Protein AF-A0AAW2KFX9-F1 (afdb_monomer_lite)

Secondary structure (DSSP, 8-state):
-------EEEEEEEEEETTEEEEEEEEEETTEEEEEEEEEETTT--EEEEEPPTT----TTTEEEEEETTEEEEEEEETTEEEEEEEEETTTTEE-SS-EEEEPP-----SS-HHHHHHHHHHHHHH---

Organism: Sesamum radiatum (NCBI:txid300843)

pLDDT: mean 77.18, std 18.03, range [34.03, 97.25]

Structure (mmCIF, N/CA/C/O backbone):
data_AF-A0AAW2KFX9-F1
#
_entry.id   AF-A0AAW2KFX9-F1
#
loop_
_atom_site.group_PDB
_atom_site.id
_atom_site.type_symbol
_atom_site.label_atom_id
_atom_site.label_alt_id
_atom_site.label_comp_id
_atom_site.label_asym_id
_atom_site.label_entity_id
_atom_site.label_seq_id
_atom_site.pdbx_PDB_ins_code
_atom_site.Cartn_x
_atom_site.Cartn_y
_atom_site.Cartn_z
_atom_site.occupancy
_atom_site.B_iso_or_equiv
_atom_site.auth_seq_id
_atom_site.auth_comp_id
_atom_site.auth_asym_id
_atom_site.auth_atom_id
_atom_site.pdbx_PDB_model_num
ATOM 1 N N . MET A 1 1 ? 23.082 34.490 -0.844 1.00 34.03 1 MET A N 1
ATOM 2 C CA . MET A 1 1 ? 22.572 33.795 0.357 1.00 34.03 1 MET A CA 1
ATOM 3 C C . MET A 1 1 ? 21.798 32.572 -0.107 1.00 34.03 1 MET A C 1
ATOM 5 O O . MET A 1 1 ? 20.696 32.714 -0.615 1.00 34.03 1 MET A O 1
ATOM 9 N N . THR A 1 2 ? 22.409 31.392 -0.060 1.00 38.91 2 THR A N 1
ATOM 10 C CA . THR A 1 2 ? 21.791 30.124 -0.469 1.00 38.91 2 THR A CA 1
ATOM 11 C C . THR A 1 2 ? 20.952 29.591 0.688 1.00 38.91 2 THR A C 1
ATOM 13 O O . THR A 1 2 ? 21.475 29.114 1.691 1.00 38.91 2 THR A O 1
ATOM 16 N N . ASN A 1 3 ? 19.634 29.740 0.575 1.00 39.66 3 ASN A N 1
ATOM 17 C CA . ASN A 1 3 ? 18.683 29.193 1.532 1.00 39.66 3 ASN A CA 1
ATOM 18 C C . ASN A 1 3 ? 18.645 27.667 1.340 1.00 39.66 3 ASN A C 1
ATOM 20 O O . ASN A 1 3 ? 17.937 27.162 0.470 1.00 39.66 3 ASN A O 1
ATOM 24 N N . ASN A 1 4 ? 19.469 26.933 2.092 1.00 44.97 4 ASN A N 1
ATOM 25 C CA . ASN A 1 4 ? 19.353 25.481 2.199 1.00 44.97 4 ASN A CA 1
ATOM 26 C C . ASN A 1 4 ? 18.052 25.181 2.950 1.00 44.97 4 ASN A C 1
ATOM 28 O O . ASN A 1 4 ? 18.045 25.050 4.172 1.00 44.97 4 ASN A O 1
ATOM 32 N N . GLY A 1 5 ? 16.942 25.118 2.211 1.00 48.94 5 GLY A N 1
ATOM 33 C CA . GLY A 1 5 ? 15.653 24.675 2.724 1.00 48.94 5 GLY A CA 1
ATOM 34 C C . GLY A 1 5 ? 15.814 23.285 3.328 1.00 48.94 5 GLY A C 1
ATOM 35 O O . GLY A 1 5 ? 15.964 22.299 2.606 1.00 48.94 5 GLY A O 1
ATOM 36 N N . TYR A 1 6 ? 15.849 23.218 4.657 1.00 50.09 6 TYR A N 1
ATOM 37 C CA . TYR A 1 6 ? 15.991 21.977 5.401 1.00 50.09 6 TYR A CA 1
ATOM 38 C C . TYR A 1 6 ? 14.851 21.025 5.011 1.00 50.09 6 TYR A C 1
ATOM 40 O O . TYR A 1 6 ? 13.695 21.234 5.373 1.00 50.09 6 TYR A O 1
ATOM 48 N N . ARG A 1 7 ? 15.169 19.974 4.246 1.00 55.50 7 ARG A N 1
ATOM 49 C CA . ARG A 1 7 ? 14.254 18.858 3.981 1.00 55.50 7 ARG A CA 1
ATOM 50 C C . ARG A 1 7 ? 14.200 17.997 5.234 1.00 55.50 7 ARG A C 1
ATOM 52 O O . ARG A 1 7 ? 15.116 17.214 5.483 1.00 55.50 7 ARG A O 1
ATOM 59 N N . PHE A 1 8 ? 13.139 18.132 6.017 1.00 61.53 8 PHE A N 1
ATOM 60 C CA . PHE A 1 8 ? 12.913 17.262 7.163 1.00 61.53 8 PHE A CA 1
ATOM 61 C C . PHE A 1 8 ? 12.136 16.020 6.705 1.00 61.53 8 PHE A C 1
ATOM 63 O O . PHE A 1 8 ? 11.011 16.121 6.209 1.00 61.53 8 PHE A O 1
ATOM 70 N N . LYS A 1 9 ? 12.746 14.835 6.833 1.00 63.25 9 LYS A N 1
ATOM 71 C CA . LYS A 1 9 ? 12.041 13.557 6.643 1.00 63.25 9 LYS A CA 1
ATOM 72 C C . LYS A 1 9 ? 11.234 13.270 7.912 1.00 63.25 9 LYS A C 1
ATOM 74 O O . LYS A 1 9 ? 11.817 12.958 8.944 1.00 63.25 9 LYS A O 1
ATOM 79 N N . ASP A 1 10 ? 9.912 13.392 7.823 1.00 72.88 10 ASP A N 1
ATOM 80 C CA . ASP A 1 10 ? 8.982 13.251 8.956 1.00 72.88 10 ASP A CA 1
ATOM 81 C C . ASP A 1 10 ? 8.731 11.767 9.293 1.00 72.88 10 ASP A C 1
ATOM 83 O O . ASP A 1 10 ? 8.692 11.350 10.457 1.00 72.88 10 ASP A O 1
ATOM 87 N N . ARG A 1 11 ? 8.630 10.932 8.252 1.00 80.00 11 ARG A N 1
ATOM 88 C CA . ARG A 1 11 ? 8.493 9.477 8.370 1.00 80.00 11 ARG A CA 1
ATOM 89 C C . ARG A 1 11 ? 9.063 8.785 7.139 1.00 80.00 11 ARG A C 1
ATOM 91 O O . ARG A 1 11 ? 8.810 9.199 6.010 1.00 80.00 11 ARG A O 1
ATOM 98 N N . VAL A 1 12 ? 9.791 7.703 7.385 1.00 85.62 12 VAL A N 1
ATOM 99 C CA . VAL A 1 12 ? 10.100 6.682 6.387 1.00 85.62 12 VAL A CA 1
ATOM 100 C C . VAL A 1 12 ? 9.745 5.342 7.013 1.00 85.62 12 VAL A C 1
ATOM 102 O O . VAL A 1 12 ? 10.187 5.059 8.127 1.00 85.62 12 VAL A O 1
ATOM 105 N N . SER A 1 13 ? 8.936 4.552 6.325 1.00 88.62 13 SER A N 1
ATOM 106 C CA . SER A 1 13 ? 8.640 3.169 6.695 1.00 88.62 13 SER A CA 1
ATOM 107 C C . SER A 1 13 ? 8.735 2.279 5.465 1.00 88.62 13 SER A C 1
ATOM 109 O O . SER A 1 13 ? 8.610 2.755 4.335 1.00 88.62 13 SER A O 1
ATOM 111 N N . VAL A 1 14 ? 9.070 1.012 5.697 1.00 92.75 14 VAL A N 1
ATOM 112 C CA . VAL A 1 14 ? 9.349 0.037 4.646 1.00 92.75 14 VAL A CA 1
ATOM 113 C C . VAL A 1 14 ? 8.515 -1.205 4.910 1.00 92.75 14 VAL A C 1
ATOM 115 O O . VAL A 1 14 ? 8.543 -1.740 6.017 1.00 92.75 14 VAL A O 1
ATOM 118 N N . VAL A 1 15 ? 7.804 -1.662 3.885 1.00 93.50 15 VAL A N 1
ATOM 119 C CA . VAL A 1 15 ? 6.964 -2.859 3.903 1.00 93.50 15 VAL A CA 1
ATOM 120 C C . VAL A 1 15 ? 7.353 -3.719 2.713 1.00 93.50 15 VAL A C 1
ATOM 122 O O . VAL A 1 15 ? 7.315 -3.256 1.578 1.00 93.50 15 VAL A O 1
ATOM 125 N N . SER A 1 16 ? 7.731 -4.968 2.962 1.00 94.81 16 SER A N 1
ATOM 126 C CA . SER A 1 16 ? 7.844 -5.970 1.896 1.00 94.81 16 SER A CA 1
ATOM 127 C C . SER A 1 16 ? 6.495 -6.667 1.779 1.00 94.81 16 SER A C 1
ATOM 129 O O . SER A 1 16 ? 6.004 -7.151 2.795 1.00 94.81 16 SER A O 1
ATOM 131 N N . ALA A 1 17 ? 5.893 -6.664 0.592 1.00 94.12 17 ALA A N 1
ATOM 132 C CA . ALA A 1 17 ? 4.591 -7.273 0.342 1.00 94.12 17 ALA A CA 1
ATOM 133 C C . ALA A 1 17 ? 4.576 -7.900 -1.056 1.00 94.12 17 ALA A C 1
ATOM 135 O O . ALA A 1 17 ? 4.863 -7.233 -2.056 1.00 94.12 17 ALA A O 1
ATOM 136 N N . GLY A 1 18 ? 4.277 -9.198 -1.119 1.00 93.50 18 GLY A N 1
ATOM 137 C CA . GLY A 1 18 ? 4.286 -9.952 -2.370 1.00 93.50 18 GLY A CA 1
ATOM 138 C C . GLY A 1 18 ? 5.633 -9.855 -3.097 1.00 93.50 18 GLY A C 1
ATOM 139 O O . GLY A 1 18 ? 6.677 -10.211 -2.553 1.00 93.50 18 GLY A O 1
ATOM 140 N N . GLU A 1 19 ? 5.604 -9.366 -4.336 1.00 95.50 19 GLU A N 1
ATOM 141 C CA . GLU A 1 19 ? 6.772 -9.259 -5.226 1.00 95.50 19 GLU A CA 1
ATOM 142 C C . GLU A 1 19 ? 7.492 -7.901 -5.138 1.00 95.50 19 GLU A C 1
ATOM 144 O O . GLU A 1 19 ? 8.387 -7.623 -5.940 1.00 95.50 19 GLU A O 1
ATOM 149 N N . ALA A 1 20 ? 7.108 -7.030 -4.199 1.00 96.94 20 ALA A N 1
ATOM 150 C CA . ALA A 1 20 ? 7.649 -5.680 -4.107 1.00 96.94 20 ALA A CA 1
ATOM 151 C C . ALA A 1 20 ? 8.063 -5.269 -2.689 1.00 96.94 20 ALA A C 1
ATOM 153 O O . ALA A 1 20 ? 7.539 -5.732 -1.673 1.00 96.94 20 ALA A O 1
ATOM 154 N N . VAL A 1 21 ? 9.009 -4.330 -2.634 1.00 96.88 21 VAL A N 1
ATOM 155 C CA . VAL A 1 21 ? 9.370 -3.597 -1.416 1.00 96.88 21 VAL A CA 1
ATOM 156 C C . VAL A 1 21 ? 8.873 -2.167 -1.546 1.00 96.88 21 VAL A C 1
ATOM 158 O O . VAL A 1 21 ? 9.260 -1.437 -2.456 1.00 96.88 21 VAL A O 1
ATOM 161 N N . HIS A 1 22 ? 8.034 -1.741 -0.614 1.00 95.62 22 HIS A N 1
ATOM 162 C CA . HIS A 1 22 ? 7.402 -0.434 -0.607 1.00 95.62 22 HIS A CA 1
ATOM 163 C C . HIS A 1 22 ? 8.003 0.449 0.478 1.00 95.62 22 HIS A C 1
ATOM 165 O O . HIS A 1 22 ? 8.106 0.054 1.634 1.00 95.62 22 HIS A O 1
ATOM 171 N N . CYS A 1 23 ? 8.361 1.672 0.115 1.00 93.44 23 CYS A N 1
ATOM 172 C CA . CYS A 1 23 ? 8.800 2.718 1.021 1.00 93.44 23 CYS A CA 1
ATOM 173 C C . CYS A 1 23 ? 7.743 3.817 1.066 1.00 93.44 23 CYS A C 1
ATOM 175 O O . CYS A 1 23 ? 7.553 4.541 0.084 1.00 93.44 23 CYS A O 1
ATOM 177 N N . LEU A 1 24 ? 7.091 3.983 2.213 1.00 90.44 24 LEU A N 1
ATOM 178 C CA . LEU A 1 24 ? 6.242 5.137 2.472 1.00 90.44 24 LEU A CA 1
ATOM 179 C C . LEU A 1 24 ? 7.123 6.285 2.966 1.00 90.44 24 LEU A C 1
ATOM 181 O O . LEU A 1 24 ? 7.814 6.178 3.981 1.00 90.44 24 LEU A O 1
ATOM 185 N N . ILE A 1 25 ? 7.109 7.390 2.229 1.00 88.19 25 ILE A N 1
ATOM 186 C CA . ILE A 1 25 ? 7.957 8.550 2.469 1.00 88.19 25 ILE A CA 1
ATOM 187 C C . ILE A 1 25 ? 7.063 9.760 2.720 1.00 88.19 25 ILE A C 1
ATOM 189 O O . ILE A 1 25 ? 6.287 10.171 1.856 1.00 88.19 25 ILE A O 1
ATOM 193 N N . VAL A 1 26 ? 7.233 10.365 3.893 1.00 83.38 26 VAL A N 1
ATOM 194 C CA . VAL A 1 26 ? 6.618 11.641 4.257 1.00 83.38 26 VAL A CA 1
ATOM 195 C C . VAL A 1 26 ? 7.714 12.667 4.480 1.00 83.38 26 VAL A C 1
ATOM 197 O O . VAL A 1 26 ? 8.551 12.531 5.379 1.00 83.38 26 VAL A O 1
ATOM 200 N N . ILE A 1 27 ? 7.703 13.711 3.661 1.00 81.12 27 ILE A N 1
ATOM 201 C CA . ILE A 1 27 ? 8.656 14.816 3.741 1.00 81.12 27 ILE A CA 1
ATOM 202 C C . ILE A 1 27 ? 7.878 16.082 4.060 1.00 81.12 27 ILE A C 1
ATOM 204 O O . ILE A 1 27 ? 6.872 16.375 3.413 1.00 81.12 27 ILE A O 1
ATOM 208 N N . LYS A 1 28 ? 8.374 16.850 5.029 1.00 77.44 28 LYS A N 1
ATOM 209 C CA . LYS A 1 28 ? 7.910 18.210 5.279 1.00 77.44 28 LYS A CA 1
ATOM 210 C C . LYS A 1 28 ? 8.930 19.187 4.699 1.00 77.44 28 LYS A C 1
ATOM 212 O O . LYS A 1 28 ? 10.112 19.138 5.052 1.00 77.44 28 LYS A O 1
ATOM 217 N N . VAL A 1 29 ? 8.486 20.045 3.787 1.00 74.88 29 VAL A N 1
ATOM 218 C CA . VAL A 1 29 ? 9.290 21.119 3.195 1.00 74.88 29 VAL A CA 1
ATOM 219 C C . VAL A 1 29 ? 8.609 22.438 3.529 1.00 74.88 29 VAL A C 1
ATOM 221 O O . VAL A 1 29 ? 7.565 22.750 2.972 1.00 74.88 29 VAL A O 1
ATOM 224 N N . ALA A 1 30 ? 9.188 23.199 4.462 1.00 77.38 30 ALA A N 1
ATOM 225 C CA . ALA A 1 30 ? 8.538 24.371 5.051 1.00 77.38 30 ALA A CA 1
ATOM 226 C C . ALA A 1 30 ? 7.133 24.024 5.591 1.00 77.38 30 ALA A C 1
ATOM 228 O O . ALA A 1 30 ? 7.039 23.278 6.569 1.00 77.38 30 ALA A O 1
ATOM 229 N N . ASP A 1 31 ? 6.074 24.529 4.953 1.00 73.62 31 ASP A N 1
ATOM 230 C CA . ASP A 1 31 ? 4.674 24.268 5.316 1.00 73.62 31 ASP A CA 1
ATOM 231 C C . ASP A 1 31 ? 3.989 23.232 4.404 1.00 73.62 31 ASP A C 1
ATOM 233 O O . ASP A 1 31 ? 2.855 22.825 4.642 1.00 73.62 31 ASP A O 1
ATOM 237 N N . GLU A 1 32 ? 4.695 22.739 3.384 1.00 71.00 32 GLU A N 1
ATOM 238 C CA . GLU A 1 32 ? 4.192 21.713 2.476 1.00 71.00 32 GLU A CA 1
ATOM 239 C C . GLU A 1 32 ? 4.525 20.308 2.990 1.00 71.00 32 GLU A C 1
ATOM 241 O O . GLU A 1 32 ? 5.658 19.999 3.383 1.00 71.00 32 GLU A O 1
ATOM 246 N N . ARG A 1 33 ? 3.525 19.423 2.958 1.00 75.12 33 ARG A N 1
ATOM 247 C CA . ARG A 1 33 ? 3.658 18.001 3.289 1.00 75.12 33 ARG A CA 1
ATOM 248 C C . ARG A 1 33 ? 3.557 17.188 2.004 1.00 75.12 33 ARG A C 1
ATOM 250 O O . ARG A 1 33 ? 2.556 17.248 1.302 1.00 75.12 33 ARG A O 1
ATOM 257 N N . CYS A 1 34 ? 4.603 16.431 1.698 1.00 72.81 34 CYS A N 1
ATOM 258 C CA . CYS A 1 34 ? 4.673 15.573 0.523 1.00 72.81 34 CYS A CA 1
ATOM 259 C C . CYS A 1 34 ? 4.657 14.110 0.968 1.00 72.81 34 CYS A C 1
ATOM 261 O O . CYS A 1 34 ? 5.552 13.676 1.697 1.00 72.81 34 CYS A O 1
ATOM 263 N N . GLU A 1 35 ? 3.646 13.364 0.525 1.00 86.31 35 GLU A N 1
ATOM 264 C CA . GLU A 1 35 ? 3.412 11.968 0.900 1.00 86.31 35 GLU A CA 1
ATOM 265 C C . GLU A 1 35 ? 3.438 11.097 -0.357 1.00 86.31 35 GLU A C 1
ATOM 267 O O . GLU A 1 35 ? 2.704 11.348 -1.319 1.00 86.31 35 GLU A O 1
ATOM 272 N N . ARG A 1 36 ? 4.337 10.109 -0.387 1.00 89.62 36 ARG A N 1
ATOM 273 C CA . ARG A 1 36 ? 4.537 9.232 -1.547 1.00 89.62 36 ARG A CA 1
ATOM 274 C C . ARG A 1 36 ? 4.854 7.813 -1.115 1.00 89.62 36 ARG A C 1
ATOM 276 O O . ARG A 1 36 ? 5.497 7.602 -0.089 1.00 89.62 36 ARG A O 1
ATOM 283 N N . VAL A 1 37 ? 4.480 6.862 -1.957 1.00 92.56 37 VAL A N 1
ATOM 284 C CA . VAL A 1 37 ? 4.905 5.468 -1.873 1.00 92.56 37 VAL A CA 1
ATOM 285 C C . VAL A 1 37 ? 5.841 5.191 -3.039 1.00 92.56 37 VAL A C 1
ATOM 287 O O . VAL A 1 37 ? 5.466 5.359 -4.200 1.00 92.56 37 VAL A O 1
ATOM 290 N N . VAL A 1 38 ? 7.062 4.771 -2.727 1.00 94.31 38 VAL A N 1
ATOM 291 C CA . VAL A 1 38 ? 8.037 4.282 -3.705 1.00 94.31 38 VAL A CA 1
ATOM 292 C C . VAL A 1 38 ? 8.047 2.765 -3.630 1.00 94.31 38 VAL A C 1
ATOM 294 O O . VAL A 1 38 ? 8.299 2.227 -2.560 1.00 94.31 38 VAL A O 1
ATOM 297 N N . SER A 1 39 ? 7.783 2.076 -4.732 1.00 96.50 39 SER A N 1
ATOM 298 C CA . SER A 1 39 ? 7.798 0.611 -4.782 1.00 96.50 39 SER A CA 1
ATOM 299 C C . SER A 1 39 ? 8.969 0.143 -5.629 1.00 96.50 39 SER A C 1
ATOM 301 O O . SER A 1 39 ? 9.185 0.688 -6.705 1.00 96.50 39 SER A O 1
ATOM 303 N N . LEU A 1 40 ? 9.710 -0.848 -5.151 1.00 97.25 40 LEU A N 1
ATOM 304 C CA . LEU A 1 40 ? 10.711 -1.586 -5.910 1.00 97.25 40 LEU A CA 1
ATOM 305 C C . LEU A 1 40 ? 10.119 -2.947 -6.272 1.00 97.25 40 LEU A C 1
ATOM 307 O O . LEU A 1 40 ? 9.875 -3.755 -5.376 1.00 97.25 40 LEU A O 1
ATOM 311 N N . ASP A 1 41 ? 9.891 -3.185 -7.561 1.00 96.69 41 ASP A N 1
ATOM 312 C CA . ASP A 1 41 ? 9.594 -4.519 -8.090 1.00 96.69 41 ASP A CA 1
ATOM 313 C C . ASP A 1 41 ? 10.856 -5.380 -7.963 1.00 96.69 41 ASP A C 1
ATOM 315 O O . ASP A 1 41 ? 11.898 -5.029 -8.518 1.00 96.69 41 ASP A O 1
ATOM 319 N N . MET A 1 42 ? 10.790 -6.478 -7.210 1.00 94.69 42 MET A N 1
ATOM 320 C CA . MET A 1 42 ? 11.951 -7.346 -6.986 1.00 94.69 42 MET A CA 1
ATOM 321 C C . MET A 1 42 ? 12.257 -8.257 -8.179 1.00 94.69 42 MET A C 1
ATOM 323 O O . MET A 1 42 ? 13.375 -8.751 -8.289 1.00 94.69 42 MET A O 1
ATOM 327 N N . GLY A 1 43 ? 11.284 -8.502 -9.060 1.00 95.06 43 GLY A N 1
ATOM 328 C CA . GLY A 1 43 ? 11.459 -9.334 -10.249 1.00 95.06 43 GLY A CA 1
ATOM 329 C C . GLY A 1 43 ? 12.069 -8.569 -11.420 1.00 95.06 43 GLY A C 1
ATOM 330 O O . GLY A 1 43 ? 12.871 -9.125 -12.167 1.00 95.06 43 GLY A O 1
ATOM 331 N N . THR A 1 44 ? 11.706 -7.296 -11.585 1.00 96.12 44 THR A N 1
ATOM 332 C CA . THR A 1 44 ? 12.213 -6.442 -12.674 1.00 96.12 44 THR A CA 1
ATOM 333 C C . THR A 1 44 ? 13.257 -5.423 -12.224 1.00 96.12 44 THR A C 1
ATOM 335 O O . THR A 1 44 ? 13.815 -4.731 -13.072 1.00 96.12 44 THR A O 1
ATOM 338 N N . GLU A 1 45 ? 13.494 -5.289 -10.916 1.00 95.38 45 GLU A N 1
ATOM 339 C CA . GLU A 1 45 ? 14.361 -4.268 -10.307 1.00 95.38 45 GLU A CA 1
ATOM 340 C C . GLU A 1 45 ? 13.959 -2.824 -10.675 1.00 95.38 45 GLU A C 1
ATOM 342 O O . GLU A 1 45 ? 14.781 -1.904 -10.699 1.00 95.38 45 GLU A O 1
ATOM 347 N N . THR A 1 46 ? 12.673 -2.592 -10.967 1.00 95.19 46 THR A N 1
ATOM 348 C CA . THR A 1 46 ? 12.165 -1.270 -11.369 1.00 95.19 46 THR A CA 1
ATOM 349 C C . THR A 1 46 ? 11.474 -0.541 -10.230 1.00 95.19 46 THR A C 1
ATOM 351 O O . THR A 1 46 ? 10.688 -1.127 -9.486 1.00 95.19 46 THR A O 1
ATOM 354 N N . PHE A 1 47 ? 11.693 0.773 -10.161 1.00 94.75 47 PHE A N 1
ATOM 355 C CA . PHE A 1 47 ? 11.016 1.642 -9.205 1.00 94.75 47 PHE A CA 1
ATOM 356 C C . PHE A 1 47 ? 9.743 2.256 -9.788 1.00 94.75 47 PHE A C 1
ATOM 358 O O . PHE A 1 47 ? 9.757 2.799 -10.894 1.00 94.75 47 PHE A O 1
ATOM 365 N N . THR A 1 48 ? 8.671 2.272 -8.998 1.00 95.00 48 THR A N 1
ATOM 366 C CA . THR A 1 48 ? 7.467 3.066 -9.261 1.00 95.00 48 THR A CA 1
ATOM 367 C C . THR A 1 48 ? 7.202 4.037 -8.123 1.00 95.00 48 THR A C 1
ATOM 369 O O . THR A 1 48 ? 7.576 3.801 -6.973 1.00 95.00 48 THR A O 1
ATOM 372 N N . VAL A 1 49 ? 6.576 5.170 -8.441 1.00 92.25 49 VAL A N 1
ATOM 373 C CA . VAL A 1 49 ? 6.240 6.201 -7.456 1.00 92.25 49 VAL A CA 1
ATOM 374 C C . VAL A 1 49 ? 4.762 6.512 -7.580 1.00 92.25 49 VAL A C 1
ATOM 376 O O . VAL A 1 49 ? 4.304 6.977 -8.620 1.00 92.25 49 VAL A O 1
ATOM 379 N N . SER A 1 50 ? 4.030 6.292 -6.495 1.00 89.75 50 SER A N 1
ATOM 380 C CA . SER A 1 50 ? 2.614 6.623 -6.390 1.00 8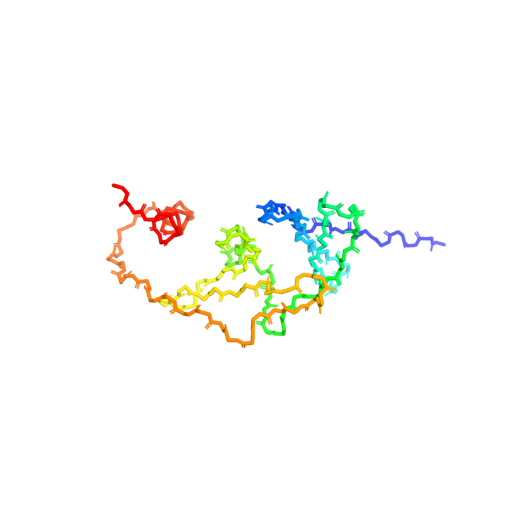9.75 50 SER A CA 1
ATOM 381 C C . SER A 1 50 ? 2.384 7.657 -5.293 1.00 89.75 50 SER A C 1
ATOM 383 O O . SER A 1 50 ? 3.124 7.741 -4.307 1.00 89.75 50 SER A O 1
ATOM 385 N N . HIS A 1 51 ? 1.364 8.483 -5.491 1.00 87.56 51 HIS A N 1
ATOM 386 C CA . HIS A 1 51 ? 0.875 9.386 -4.460 1.00 87.56 51 HIS A CA 1
ATOM 387 C C . HIS A 1 51 ? -0.073 8.643 -3.529 1.00 87.56 51 HIS A C 1
ATOM 389 O O . HIS A 1 51 ? -0.645 7.612 -3.900 1.00 87.56 51 HIS A O 1
ATOM 395 N N . LEU A 1 52 ? -0.231 9.174 -2.317 1.00 85.12 52 LEU A N 1
ATOM 396 C CA . LEU A 1 52 ? -1.295 8.694 -1.458 1.00 85.12 52 LEU A CA 1
ATOM 397 C C . LEU A 1 52 ? -2.670 9.007 -2.071 1.00 85.12 52 LEU A C 1
ATOM 399 O O . LEU A 1 52 ? -2.810 9.998 -2.792 1.00 85.12 52 LEU A O 1
ATOM 403 N N . PRO A 1 53 ? -3.672 8.164 -1.796 1.00 81.31 53 PRO A N 1
ATOM 404 C CA . PRO A 1 53 ? -5.050 8.398 -2.207 1.00 81.31 53 PRO A CA 1
ATOM 405 C C . PRO A 1 53 ? -5.572 9.717 -1.636 1.00 81.31 53 PRO A C 1
ATOM 407 O O . PRO A 1 53 ? -5.234 10.091 -0.510 1.00 81.31 53 PRO A O 1
ATOM 410 N N . GLU A 1 54 ? -6.440 10.401 -2.378 1.00 76.31 54 GLU A N 1
ATOM 411 C CA . GLU A 1 54 ? -7.067 11.629 -1.889 1.00 76.31 54 GLU A CA 1
ATOM 412 C C . GLU A 1 54 ? -7.844 11.386 -0.583 1.00 76.31 54 GLU A C 1
ATOM 414 O O . GLU A 1 54 ? -8.505 10.362 -0.395 1.00 76.31 54 GLU A O 1
ATOM 419 N N . GLY A 1 55 ? -7.750 12.337 0.349 1.00 72.19 55 GLY A N 1
ATOM 420 C CA . GLY A 1 55 ? -8.413 12.260 1.654 1.00 72.19 55 GLY A CA 1
ATOM 421 C C . GLY A 1 55 ? -7.699 11.393 2.698 1.00 72.19 55 GLY A C 1
ATOM 422 O O . GLY A 1 55 ? -8.118 11.389 3.856 1.00 72.19 55 GLY A O 1
ATOM 423 N N . LEU A 1 56 ? -6.611 10.703 2.341 1.00 73.88 56 LEU A N 1
ATOM 424 C CA . LEU A 1 56 ? -5.680 10.126 3.310 1.00 73.88 56 LEU A CA 1
ATOM 425 C C . LEU A 1 56 ? -4.584 11.141 3.626 1.00 73.88 56 LEU A C 1
ATOM 427 O O . LEU A 1 56 ? -3.926 11.663 2.733 1.00 73.88 56 LEU A O 1
ATOM 431 N N . THR A 1 57 ? -4.384 11.400 4.915 1.00 67.00 57 THR A N 1
ATOM 432 C CA . THR A 1 57 ? -3.229 12.159 5.401 1.00 67.00 57 THR A CA 1
ATOM 433 C C . THR A 1 57 ? -2.400 11.238 6.274 1.00 67.00 57 THR A C 1
ATOM 435 O O . THR A 1 57 ? -2.934 10.524 7.130 1.00 67.00 57 THR A O 1
ATOM 438 N N . CYS A 1 58 ? -1.085 11.217 6.077 1.00 64.94 58 CYS A N 1
ATOM 439 C CA . CYS A 1 58 ? -0.198 10.355 6.843 1.00 64.94 58 CYS A CA 1
ATOM 440 C C . CYS A 1 58 ? 0.044 10.917 8.245 1.00 64.94 58 CYS A C 1
ATOM 442 O O . CYS A 1 58 ? 1.178 11.221 8.609 1.00 64.94 58 CYS A O 1
ATOM 444 N N . ASN A 1 59 ? -0.985 11.031 9.084 1.00 66.56 59 ASN A N 1
ATOM 445 C CA . ASN A 1 59 ? -0.757 11.268 10.502 1.00 66.56 59 ASN A CA 1
ATOM 446 C C . ASN A 1 59 ? -0.118 10.015 11.127 1.00 66.56 59 ASN A C 1
ATOM 448 O O . ASN A 1 59 ? -0.692 8.927 11.142 1.00 66.56 59 ASN A O 1
ATOM 452 N N . ARG A 1 60 ? 1.096 10.178 11.662 1.00 60.22 60 ARG A N 1
ATOM 453 C CA . ARG A 1 60 ? 1.908 9.095 12.233 1.00 60.22 60 ARG A CA 1
ATOM 454 C C . ARG A 1 60 ? 1.244 8.402 13.428 1.00 60.22 60 ARG A C 1
ATOM 456 O O . ARG A 1 60 ? 1.636 7.287 13.757 1.00 60.22 60 ARG A O 1
ATOM 463 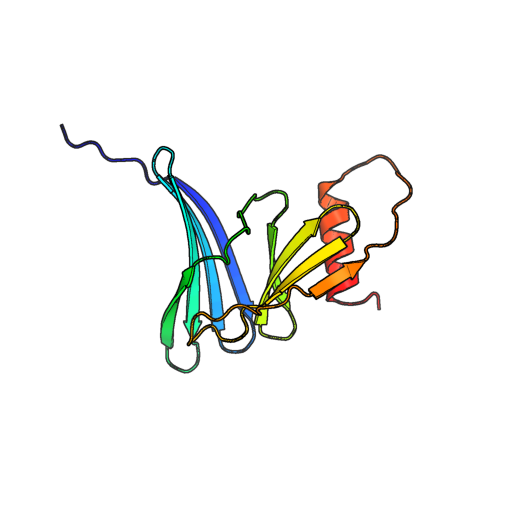N N . THR A 1 61 ? 0.261 9.028 14.078 1.00 64.75 61 THR A N 1
ATOM 464 C CA . THR A 1 61 ? -0.483 8.400 15.181 1.00 64.75 61 THR A CA 1
ATOM 465 C C . THR A 1 61 ? -1.654 7.537 14.728 1.00 64.75 61 THR A C 1
ATOM 467 O O . THR A 1 61 ? -2.127 6.736 15.529 1.00 64.75 61 THR A O 1
ATOM 470 N N . THR A 1 62 ? -2.139 7.700 13.495 1.00 71.31 62 THR A N 1
ATOM 471 C CA . THR A 1 62 ? -3.390 7.066 13.043 1.00 71.31 62 THR A CA 1
ATOM 472 C C . THR A 1 62 ? -3.269 6.293 11.739 1.00 71.31 62 THR A C 1
ATOM 474 O O . THR A 1 62 ? -4.194 5.553 11.436 1.00 71.31 62 THR A O 1
ATOM 477 N N . LEU A 1 63 ? -2.180 6.456 10.976 1.00 81.56 63 LEU A N 1
ATOM 478 C CA . LEU A 1 63 ? -1.959 5.747 9.717 1.00 81.56 63 LEU A CA 1
ATOM 479 C C . LEU A 1 63 ? -0.811 4.740 9.842 1.00 81.56 63 LEU A C 1
ATOM 481 O O . LEU A 1 63 ? 0.341 5.118 10.082 1.00 81.56 63 LEU A O 1
ATOM 485 N N . TRP A 1 64 ? -1.108 3.469 9.613 1.00 85.38 64 TRP A N 1
ATOM 486 C CA . TRP A 1 64 ? -0.152 2.365 9.599 1.00 85.38 64 TRP A CA 1
ATOM 487 C C . TRP A 1 64 ? -0.007 1.802 8.191 1.00 85.38 64 TRP A C 1
ATOM 489 O O . TRP A 1 64 ? -0.976 1.750 7.443 1.00 85.38 64 TRP A O 1
ATOM 499 N N . ASP A 1 65 ? 1.204 1.394 7.840 1.00 88.75 65 ASP A N 1
ATOM 500 C CA . ASP A 1 65 ? 1.529 0.671 6.618 1.00 88.75 65 ASP A CA 1
ATOM 501 C C . ASP A 1 65 ? 1.920 -0.763 6.974 1.00 88.75 65 ASP A C 1
ATOM 503 O O . ASP A 1 65 ? 2.671 -0.984 7.926 1.00 88.75 65 ASP A O 1
ATOM 507 N N . LEU A 1 66 ? 1.367 -1.735 6.252 1.00 90.62 66 LEU A N 1
ATOM 508 C CA . LEU A 1 66 ? 1.591 -3.156 6.507 1.00 90.62 66 LEU A CA 1
ATOM 509 C C . LEU A 1 66 ? 1.364 -3.995 5.250 1.00 90.62 66 LEU A C 1
ATOM 511 O O . LEU A 1 66 ? 0.754 -3.528 4.288 1.00 90.62 66 LEU A O 1
ATOM 515 N N . ASP A 1 67 ? 1.865 -5.226 5.276 1.00 91.44 67 ASP A N 1
ATOM 516 C CA . ASP A 1 67 ? 1.524 -6.247 4.288 1.00 91.44 67 ASP A CA 1
ATOM 517 C C . ASP A 1 67 ? 0.146 -6.830 4.626 1.00 91.44 67 ASP A C 1
ATOM 519 O O . ASP A 1 67 ? -0.079 -7.333 5.732 1.00 91.44 67 ASP A O 1
ATOM 523 N N . TRP A 1 68 ? -0.784 -6.707 3.686 1.00 89.81 68 TRP A N 1
ATOM 524 C CA . TRP A 1 68 ? -2.126 -7.255 3.754 1.00 89.81 68 TRP A CA 1
ATOM 525 C C . TRP A 1 68 ? -2.355 -8.147 2.538 1.00 89.81 68 TRP A C 1
ATOM 527 O O . TRP A 1 68 ? -2.569 -7.657 1.429 1.00 89.81 68 TRP A O 1
ATOM 537 N N . ASP A 1 69 ? -2.316 -9.460 2.763 1.00 88.88 69 ASP A N 1
ATOM 538 C CA . ASP A 1 69 ? -2.523 -10.476 1.722 1.00 88.88 69 ASP A CA 1
ATOM 539 C C . ASP A 1 69 ? -1.592 -10.294 0.504 1.00 88.88 69 ASP A C 1
ATOM 541 O O . ASP A 1 69 ? -2.009 -10.344 -0.654 1.00 88.88 69 ASP A O 1
ATOM 545 N N . GLY A 1 70 ? -0.310 -10.011 0.768 1.00 89.50 70 GLY A N 1
ATOM 546 C CA . GLY A 1 70 ? 0.714 -9.823 -0.259 1.00 89.50 70 GLY A CA 1
ATOM 547 C C . GLY A 1 70 ? 0.673 -8.456 -0.941 1.00 89.50 70 GLY A C 1
ATOM 548 O O . GLY A 1 70 ? 1.366 -8.255 -1.940 1.00 89.50 70 GLY A O 1
ATOM 549 N N . LYS A 1 71 ? -0.121 -7.508 -0.432 1.00 92.75 71 LYS A N 1
ATOM 550 C CA . LYS A 1 71 ? -0.203 -6.138 -0.947 1.00 92.75 71 LYS A CA 1
ATOM 551 C C . LYS A 1 71 ? 0.147 -5.133 0.134 1.00 92.75 71 LYS A C 1
ATOM 553 O O . LYS A 1 71 ? -0.199 -5.300 1.300 1.00 92.75 71 LYS A O 1
ATOM 558 N N . LEU A 1 72 ? 0.749 -4.016 -0.268 1.00 94.31 72 LEU A N 1
ATOM 559 C CA . LEU A 1 72 ? 0.836 -2.862 0.616 1.00 94.31 72 LEU A CA 1
ATOM 560 C C . LEU A 1 72 ? -0.574 -2.380 0.964 1.00 94.31 72 LEU A C 1
ATOM 562 O O . LEU A 1 72 ? -1.339 -2.002 0.076 1.00 94.31 72 LEU A O 1
ATOM 566 N N . ALA A 1 73 ? -0.881 -2.308 2.253 1.00 92.31 73 ALA A N 1
ATOM 567 C CA . ALA A 1 73 ? -2.078 -1.657 2.751 1.00 92.31 73 ALA A CA 1
ATOM 568 C C . ALA A 1 73 ? -1.742 -0.495 3.677 1.00 92.31 73 ALA A C 1
ATOM 570 O O . ALA A 1 73 ? -0.815 -0.546 4.488 1.00 92.31 73 ALA A O 1
ATOM 571 N N . LEU A 1 74 ? -2.559 0.547 3.564 1.00 90.69 74 LEU A N 1
ATOM 572 C CA . LEU A 1 74 ? -2.624 1.645 4.509 1.00 90.69 74 LEU A CA 1
ATOM 573 C C . LEU A 1 74 ? -3.858 1.472 5.376 1.00 90.69 74 LEU A C 1
ATOM 575 O O . LEU A 1 74 ? -4.964 1.266 4.874 1.00 90.69 74 LEU A O 1
ATOM 579 N N . VAL A 1 75 ? -3.661 1.559 6.682 1.00 88.25 75 VAL A N 1
ATOM 580 C CA . VAL A 1 75 ? -4.686 1.253 7.669 1.00 88.25 75 VAL A CA 1
ATOM 581 C C . VAL A 1 75 ? -4.838 2.416 8.627 1.00 88.25 75 VAL A C 1
ATOM 583 O O . VAL A 1 75 ? -3.846 2.938 9.132 1.00 88.25 75 VAL A O 1
ATOM 586 N N . GLN A 1 76 ? -6.079 2.807 8.901 1.00 85.75 76 GLN A N 1
ATOM 587 C CA . GLN A 1 76 ? -6.394 3.827 9.894 1.00 85.75 76 GLN A CA 1
ATOM 588 C C . GLN A 1 76 ? -7.613 3.454 10.728 1.00 85.75 76 GLN A C 1
ATOM 590 O O . GLN A 1 76 ? -8.519 2.768 10.261 1.00 85.75 76 GLN A O 1
ATOM 595 N N . ILE A 1 77 ? -7.649 3.933 11.970 1.00 83.00 77 ILE A N 1
ATOM 596 C CA . ILE A 1 77 ? -8.823 3.795 12.834 1.00 83.00 77 ILE A CA 1
ATOM 597 C C . ILE A 1 77 ? -9.660 5.068 12.721 1.00 83.00 77 ILE A C 1
ATOM 599 O O . ILE A 1 77 ? -9.182 6.158 13.036 1.00 83.00 77 ILE A O 1
ATOM 603 N N . VAL A 1 78 ? -10.915 4.921 12.300 1.00 82.44 78 VAL A N 1
ATOM 604 C CA . VAL A 1 78 ? -11.908 5.997 12.201 1.00 82.44 78 VAL A CA 1
ATOM 605 C C . VAL A 1 78 ? -13.106 5.622 13.067 1.00 82.44 78 VAL A C 1
ATOM 607 O O . VAL A 1 78 ? -13.886 4.727 12.740 1.00 82.44 78 VAL A O 1
ATOM 610 N N . GLY A 1 79 ? -13.241 6.288 14.216 1.00 84.12 79 GLY A N 1
ATOM 611 C CA . GLY A 1 79 ? -14.252 5.937 15.213 1.00 84.12 79 GLY A CA 1
ATOM 612 C C . GLY A 1 79 ? -14.043 4.515 15.743 1.00 84.12 79 GLY A C 1
ATOM 613 O O . GLY A 1 79 ? -13.024 4.230 16.365 1.00 84.12 79 GLY A O 1
ATOM 614 N N . GLN A 1 80 ? -15.009 3.629 15.494 1.00 84.31 80 GLN A N 1
ATOM 615 C CA . GLN A 1 80 ? -14.944 2.203 15.848 1.00 84.31 80 GLN A CA 1
ATOM 616 C C . GLN A 1 80 ? -14.601 1.305 14.654 1.00 84.31 80 GLN A C 1
ATOM 618 O O . GLN A 1 80 ? -14.776 0.096 14.734 1.00 84.31 80 GLN A O 1
ATOM 623 N N . ASN A 1 81 ? -14.125 1.867 13.546 1.00 84.62 81 ASN A N 1
ATOM 624 C CA . ASN A 1 81 ? -13.812 1.104 12.348 1.00 84.62 81 ASN A CA 1
ATOM 625 C C . ASN A 1 81 ? -12.321 1.150 12.041 1.00 84.62 81 ASN A C 1
ATOM 627 O O . ASN A 1 81 ? -11.676 2.189 12.169 1.00 84.62 81 ASN A O 1
ATOM 631 N N . LEU A 1 82 ? -11.800 0.023 11.578 1.00 86.62 82 LEU A N 1
ATOM 632 C CA . LEU A 1 82 ? -10.522 -0.072 10.902 1.00 86.62 82 LEU A CA 1
ATOM 633 C C . LEU A 1 82 ? -10.774 0.068 9.398 1.00 86.62 82 LEU A C 1
ATOM 635 O O . LEU A 1 82 ? -11.364 -0.817 8.776 1.00 86.62 82 LEU A O 1
ATOM 639 N N . GLU A 1 83 ? -10.365 1.189 8.820 1.00 88.62 83 GLU A N 1
ATOM 640 C CA . GLU A 1 83 ? -10.377 1.388 7.374 1.00 88.62 83 GLU A CA 1
ATOM 641 C C . GLU A 1 83 ? -9.051 0.907 6.791 1.00 88.62 83 GLU A C 1
ATOM 643 O O . GLU A 1 83 ? -7.983 1.346 7.219 1.00 88.62 83 GLU A O 1
ATOM 648 N N . VAL A 1 84 ? -9.128 0.023 5.804 1.00 89.19 84 VAL A N 1
ATOM 649 C CA . VAL A 1 84 ? -7.990 -0.552 5.088 1.00 89.19 84 VAL A CA 1
ATOM 650 C C . VAL A 1 84 ? -8.076 -0.129 3.626 1.00 89.19 84 VAL A C 1
ATOM 652 O O . VAL A 1 84 ? -9.122 -0.275 2.985 1.00 89.19 84 VAL A O 1
ATOM 655 N N . MET A 1 85 ? -6.972 0.385 3.092 1.00 91.69 85 MET A N 1
ATOM 656 C CA . MET A 1 85 ? -6.832 0.724 1.683 1.00 91.69 85 MET A CA 1
ATOM 657 C C . MET A 1 85 ? -5.609 0.034 1.091 1.00 91.69 85 MET A C 1
ATOM 659 O O . MET A 1 85 ? -4.479 0.305 1.485 1.00 91.69 85 MET A O 1
ATOM 663 N N . GLU A 1 86 ? -5.853 -0.860 0.141 1.00 93.38 86 GLU A N 1
ATOM 664 C CA . GLU A 1 86 ? -4.821 -1.659 -0.517 1.00 93.38 86 GLU A CA 1
ATOM 665 C C . GLU A 1 86 ? -4.288 -0.942 -1.762 1.00 93.38 86 GLU A C 1
ATOM 667 O O . GLU A 1 86 ? -5.055 -0.367 -2.544 1.00 93.38 86 GLU A O 1
ATOM 672 N N . LEU A 1 87 ? -2.978 -1.023 -1.978 1.00 94.31 87 LEU A N 1
ATOM 673 C CA . LEU A 1 87 ? -2.351 -0.723 -3.257 1.00 94.31 87 LEU A CA 1
ATOM 674 C C . LEU A 1 87 ? -2.567 -1.931 -4.174 1.00 94.31 87 LEU A C 1
ATOM 676 O O . LEU A 1 87 ? -1.818 -2.903 -4.142 1.00 94.31 87 LEU A O 1
ATOM 680 N N . GLU A 1 88 ? -3.645 -1.882 -4.950 1.00 93.69 88 GLU A N 1
ATOM 681 C CA . GLU A 1 88 ? -4.109 -2.987 -5.789 1.00 93.69 88 GLU A CA 1
ATOM 682 C C . GLU A 1 88 ? -3.119 -3.318 -6.913 1.00 93.69 88 GLU A C 1
ATOM 684 O O . GLU A 1 88 ? -2.885 -4.485 -7.214 1.00 93.69 88 GLU A O 1
ATOM 689 N N . ASP A 1 89 ? -2.538 -2.287 -7.532 1.00 93.12 89 ASP A N 1
ATOM 690 C CA . ASP A 1 89 ? -1.549 -2.428 -8.599 1.00 93.12 89 ASP A CA 1
ATOM 691 C C . ASP A 1 89 ? -0.500 -1.316 -8.478 1.00 93.12 89 ASP A C 1
ATOM 693 O O . ASP A 1 89 ? -0.695 -0.183 -8.932 1.00 93.12 89 ASP A O 1
ATOM 697 N N . TYR A 1 90 ? 0.639 -1.638 -7.863 1.00 93.62 90 TYR A N 1
ATOM 698 C CA . TYR A 1 90 ? 1.736 -0.684 -7.688 1.00 93.62 90 TYR A CA 1
ATOM 699 C C . TYR A 1 90 ? 2.436 -0.323 -9.007 1.00 93.62 90 TYR A C 1
ATOM 701 O O . TYR A 1 90 ? 3.084 0.724 -9.076 1.00 93.62 90 TYR A O 1
ATOM 709 N N . LYS A 1 91 ? 2.306 -1.149 -10.057 1.00 93.31 91 LYS A N 1
ATOM 710 C CA . LYS A 1 91 ? 2.876 -0.880 -11.388 1.00 93.31 91 LYS A CA 1
ATOM 711 C C . LYS A 1 91 ? 2.051 0.167 -12.129 1.00 93.31 91 LYS A C 1
ATOM 713 O O . LYS A 1 91 ? 2.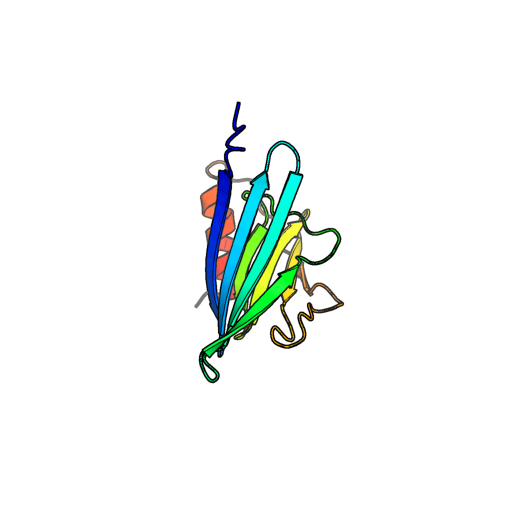596 0.960 -12.888 1.00 93.31 91 LYS A O 1
ATOM 718 N N . LYS A 1 92 ? 0.740 0.201 -11.871 1.00 92.56 92 LYS A N 1
ATOM 719 C CA . LYS A 1 92 ? -0.202 1.194 -12.416 1.00 92.56 92 LYS A CA 1
ATOM 720 C C . LYS A 1 92 ? -0.553 2.323 -11.445 1.00 92.56 92 LYS A C 1
ATOM 722 O O . LYS A 1 92 ? -1.415 3.137 -11.759 1.00 92.56 92 LYS A O 1
ATOM 727 N N . HIS A 1 93 ? 0.088 2.369 -10.276 1.00 90.75 93 HIS A N 1
ATOM 728 C CA . HIS A 1 93 ? -0.180 3.345 -9.212 1.00 90.75 93 HIS A CA 1
ATOM 729 C C . HIS A 1 93 ? -1.647 3.341 -8.741 1.00 90.75 93 HIS A C 1
ATOM 731 O O . HIS A 1 93 ? -2.190 4.381 -8.364 1.00 90.75 93 HIS A O 1
ATOM 737 N N . ARG A 1 94 ? -2.310 2.180 -8.796 1.00 92.19 94 ARG A N 1
ATOM 738 C CA . ARG A 1 94 ? -3.741 2.056 -8.523 1.00 92.19 94 ARG A CA 1
ATOM 739 C C . ARG A 1 94 ? -3.979 1.573 -7.102 1.00 92.19 94 ARG A C 1
ATOM 741 O O . ARG A 1 94 ? -3.663 0.436 -6.759 1.00 92.19 94 ARG A O 1
ATOM 748 N N . TRP A 1 95 ? -4.592 2.438 -6.309 1.00 92.38 95 TRP A N 1
ATOM 749 C CA . TRP A 1 95 ? -5.194 2.079 -5.031 1.00 92.38 95 TRP A CA 1
ATOM 750 C C . TRP A 1 95 ? -6.594 1.510 -5.244 1.00 92.38 95 TRP A C 1
ATOM 752 O O . TRP A 1 95 ? -7.272 1.868 -6.211 1.00 92.38 95 TRP A O 1
ATOM 762 N N . CYS A 1 96 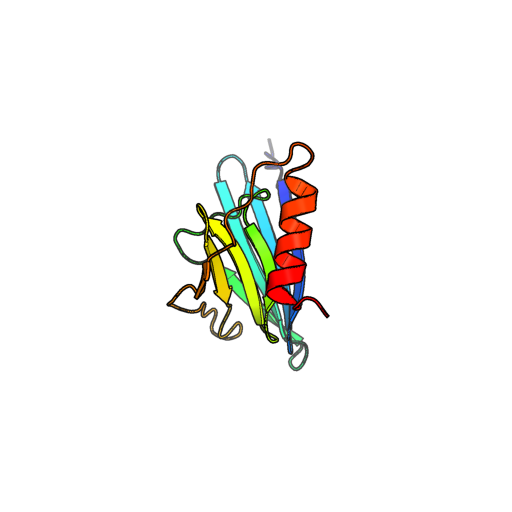? -7.040 0.649 -4.332 1.00 89.62 96 CYS A N 1
ATOM 763 C CA . CYS A 1 96 ? -8.409 0.154 -4.354 1.00 89.62 96 CYS A CA 1
ATOM 764 C C . CYS A 1 96 ? -9.393 1.329 -4.236 1.00 89.62 96 CYS A C 1
ATOM 766 O O . CYS A 1 96 ? -9.291 2.143 -3.317 1.00 89.62 96 CYS A O 1
ATOM 768 N N . ALA A 1 97 ? -10.371 1.396 -5.143 1.00 83.81 97 ALA A N 1
ATOM 769 C CA . ALA A 1 97 ? -11.383 2.454 -5.138 1.00 83.81 97 ALA A CA 1
ATOM 770 C C . ALA A 1 97 ? -12.261 2.420 -3.875 1.00 83.81 97 ALA A C 1
ATOM 772 O O . ALA A 1 97 ? -12.714 3.458 -3.398 1.00 83.81 97 ALA A O 1
ATOM 773 N N . ASN A 1 98 ? -12.482 1.223 -3.324 1.00 85.38 98 ASN A N 1
ATOM 774 C CA . ASN A 1 98 ? -13.295 1.017 -2.136 1.00 85.38 98 ASN A CA 1
ATOM 775 C C . ASN A 1 98 ? -12.411 0.647 -0.948 1.00 85.38 98 ASN A C 1
ATOM 777 O O . ASN A 1 98 ? -11.697 -0.356 -0.963 1.00 85.38 98 ASN A O 1
ATOM 781 N N . LYS A 1 99 ? -12.516 1.438 0.118 1.00 86.00 99 LYS A N 1
ATOM 782 C CA . LYS A 1 99 ? -11.924 1.108 1.412 1.00 86.00 99 LYS A CA 1
ATOM 783 C C . LYS A 1 99 ? -12.617 -0.122 1.985 1.00 86.00 99 LYS A C 1
ATOM 785 O O . LYS A 1 99 ? -13.848 -0.180 2.021 1.00 86.00 99 LYS A O 1
ATOM 790 N N . LYS A 1 100 ? -11.847 -1.072 2.503 1.00 88.94 100 LYS A N 1
ATOM 791 C CA . LYS A 1 100 ? -12.396 -2.147 3.328 1.00 88.94 100 LYS A CA 1
ATOM 792 C C . LYS A 1 100 ? -12.594 -1.608 4.741 1.00 88.94 100 LYS A C 1
ATOM 794 O O . LYS A 1 100 ? -11.669 -1.060 5.329 1.00 88.94 100 LYS A O 1
ATOM 799 N N . VAL A 1 101 ? -13.802 -1.746 5.275 1.00 89.06 101 VAL A N 1
ATOM 800 C CA . VAL A 1 101 ? -14.163 -1.256 6.611 1.00 89.06 101 VAL A CA 1
ATOM 801 C C . VAL A 1 101 ? -14.390 -2.457 7.514 1.00 89.06 101 VAL A C 1
ATOM 803 O O . VAL A 1 101 ? -15.289 -3.260 7.268 1.00 89.06 101 VAL A O 1
ATOM 806 N N . ILE A 1 102 ? -13.559 -2.597 8.543 1.00 87.44 102 ILE A N 1
ATOM 807 C CA . ILE A 1 102 ? -13.636 -3.685 9.518 1.00 87.44 102 ILE A CA 1
ATOM 808 C C . ILE A 1 102 ? -14.077 -3.082 10.855 1.00 87.44 102 ILE A C 1
ATOM 810 O O . ILE A 1 102 ? -13.313 -2.322 11.454 1.00 87.44 102 ILE A O 1
ATOM 814 N N . PRO A 1 103 ? -15.289 -3.390 11.346 1.00 85.25 103 PRO A N 1
ATOM 815 C CA . PRO A 1 103 ? -15.721 -2.949 12.665 1.00 85.25 103 PRO A CA 1
ATOM 816 C C . PRO A 1 103 ? -14.797 -3.504 13.750 1.00 85.25 103 PRO A C 1
ATOM 818 O O . PRO A 1 103 ? -14.536 -4.707 13.810 1.00 85.25 103 PRO A O 1
ATOM 821 N N . LEU A 1 104 ? -14.304 -2.629 14.620 1.00 81.75 104 LEU A N 1
ATOM 822 C CA . LEU A 1 104 ? -13.540 -3.012 15.796 1.00 81.75 104 LEU A CA 1
ATOM 823 C C . LEU A 1 104 ? -14.505 -3.308 16.952 1.00 81.75 104 LEU A C 1
ATOM 825 O O . LEU A 1 104 ? -15.467 -2.561 17.154 1.00 81.75 104 LEU A O 1
ATOM 829 N N . PRO A 1 105 ? -14.259 -4.363 17.749 1.00 75.12 105 PRO A N 1
ATOM 830 C CA . PRO A 1 105 ? -15.045 -4.618 18.948 1.00 75.12 105 PRO A CA 1
ATOM 831 C C . PRO A 1 105 ? -15.015 -3.400 19.877 1.00 75.12 105 PRO A C 1
ATOM 833 O O . PRO A 1 105 ? -13.950 -2.838 20.143 1.00 75.12 105 PRO A O 1
ATOM 836 N N . SER A 1 106 ? -16.175 -3.006 20.401 1.00 60.69 106 SER A N 1
ATOM 837 C CA . SER A 1 106 ? -16.293 -1.915 21.365 1.00 60.69 106 SER A CA 1
ATOM 838 C C . SER A 1 106 ? -15.496 -2.247 22.631 1.00 60.69 106 SER A C 1
ATOM 840 O O . SER A 1 106 ? -15.827 -3.149 23.401 1.00 60.69 106 SER A O 1
ATOM 842 N N . MET A 1 107 ? -14.394 -1.527 22.837 1.00 52.78 107 MET A N 1
ATOM 843 C CA . MET A 1 107 ? -13.520 -1.747 23.983 1.00 52.78 107 MET A CA 1
ATOM 844 C C . MET A 1 107 ? -14.145 -1.130 25.234 1.00 52.78 107 MET A C 1
ATOM 846 O O . MET A 1 107 ? -14.420 0.067 25.273 1.00 52.78 107 MET A O 1
ATOM 850 N N . LYS A 1 108 ? -14.336 -1.929 26.290 1.00 42.97 108 LYS A N 1
ATOM 851 C CA . LYS A 1 108 ? -14.555 -1.379 27.634 1.00 42.97 108 LYS A CA 1
ATOM 852 C C . LYS A 1 108 ? -13.262 -0.691 28.069 1.00 42.97 108 LYS A C 1
ATOM 854 O O . LYS A 1 108 ? -12.206 -1.320 28.074 1.00 42.97 108 LYS A O 1
ATOM 859 N N . THR A 1 109 ? -13.353 0.592 28.400 1.00 43.75 109 THR A N 1
ATOM 860 C CA . THR A 1 109 ? -12.239 1.462 28.790 1.00 43.75 109 THR A CA 1
ATOM 861 C C . THR A 1 109 ? -11.545 0.924 30.045 1.00 43.75 109 THR A C 1
ATOM 863 O O . THR A 1 109 ? -11.965 1.187 31.168 1.00 43.75 109 THR A O 1
ATOM 866 N N . GLY A 1 110 ? -10.492 0.130 29.863 1.00 46.53 110 GLY A N 1
ATOM 867 C CA . GLY A 1 110 ? -9.546 -0.228 30.914 1.00 46.53 110 GLY A CA 1
ATOM 868 C C . GLY A 1 110 ? -8.329 0.677 30.796 1.00 46.53 110 GLY A C 1
ATOM 869 O O . GLY A 1 110 ? -7.548 0.531 29.861 1.00 46.53 110 GLY A O 1
ATOM 870 N N . ASN A 1 111 ? -8.188 1.633 31.715 1.00 46.22 111 ASN A N 1
ATOM 871 C CA . ASN A 1 111 ? -7.041 2.538 31.795 1.00 46.22 111 ASN A CA 1
ATOM 872 C C . ASN A 1 111 ? -5.712 1.763 31.751 1.00 46.22 111 ASN A C 1
ATOM 874 O O . ASN A 1 111 ? -5.424 1.028 32.692 1.00 46.22 111 ASN A O 1
ATOM 878 N N . SER A 1 112 ? -4.910 1.958 30.691 1.00 43.81 112 SER A N 1
ATOM 879 C CA . SER A 1 112 ? -3.436 2.140 30.707 1.00 43.81 112 SER A CA 1
ATOM 880 C C . SER A 1 112 ? -2.741 1.737 29.388 1.00 43.81 112 SER A C 1
ATOM 882 O O . SER A 1 112 ? -2.111 0.689 29.300 1.00 43.81 112 SER A O 1
ATOM 884 N N . GLY A 1 113 ? -2.751 2.606 28.364 1.00 44.69 113 GLY A N 1
ATOM 885 C CA . GLY A 1 113 ? -1.695 2.602 27.329 1.00 44.69 113 GLY A CA 1
ATOM 886 C C . GLY A 1 113 ? -2.144 2.498 25.868 1.00 44.69 113 GLY A C 1
ATOM 887 O O . GLY A 1 113 ? -1.783 1.547 25.173 1.00 44.69 113 GLY A O 1
ATOM 888 N N . ASP A 1 114 ? -2.834 3.523 25.369 1.00 50.12 114 ASP A N 1
ATOM 889 C CA . ASP A 1 114 ? -3.487 3.591 24.045 1.00 50.12 114 ASP A CA 1
ATOM 890 C C . ASP A 1 114 ? -2.605 3.257 22.820 1.00 50.12 114 ASP A C 1
ATOM 892 O O . ASP A 1 114 ? -3.119 2.896 21.761 1.00 50.12 114 ASP A O 1
ATOM 896 N N . ARG A 1 115 ? -1.270 3.303 22.945 1.00 47.56 115 ARG A N 1
ATOM 897 C CA . ARG A 1 115 ? -0.329 2.950 21.860 1.00 47.56 115 ARG A CA 1
ATOM 898 C C . ARG A 1 115 ? 0.047 1.469 21.784 1.00 47.56 115 ARG A C 1
ATOM 900 O O . ARG A 1 115 ? 0.319 0.978 20.694 1.00 47.56 115 ARG A O 1
ATOM 907 N N . LYS A 1 116 ? 0.079 0.743 22.908 1.00 48.19 116 LYS A N 1
ATOM 908 C CA . LYS A 1 116 ? 0.348 -0.710 22.884 1.00 48.19 116 LYS A CA 1
ATOM 909 C C . LYS A 1 116 ? -0.902 -1.489 22.482 1.00 48.19 116 LYS A C 1
ATOM 911 O O . LYS A 1 116 ? -0.800 -2.493 21.785 1.00 48.19 116 LYS A O 1
ATOM 916 N N . PHE A 1 117 ? -2.078 -0.993 22.864 1.00 48.28 117 PHE A N 1
ATOM 917 C CA . PHE A 1 117 ? -3.349 -1.648 22.563 1.00 48.28 117 PHE A CA 1
ATOM 918 C C . PHE A 1 117 ? -3.720 -1.618 21.079 1.00 48.28 117 PHE A C 1
ATOM 920 O O . PHE A 1 117 ? -4.169 -2.636 20.563 1.00 48.28 117 PHE A O 1
ATOM 927 N N . SER A 1 118 ? -3.473 -0.510 20.375 1.00 56.34 118 SER A N 1
ATOM 928 C CA . SER A 1 118 ? -3.738 -0.386 18.932 1.00 56.34 118 SER A CA 1
ATOM 929 C C . SER A 1 118 ? -2.873 -1.344 18.102 1.00 56.34 118 SER A C 1
ATOM 931 O O . SER A 1 118 ? -3.400 -2.037 17.238 1.00 56.34 118 SER A O 1
ATOM 933 N N . HIS A 1 119 ? -1.584 -1.490 18.432 1.00 54.75 119 HIS A N 1
ATOM 934 C CA . HIS A 1 119 ? -0.698 -2.471 17.789 1.00 54.75 119 HIS A CA 1
ATOM 935 C C . HIS A 1 119 ? -1.124 -3.927 18.063 1.00 54.75 119 HIS A C 1
ATOM 937 O O . HIS A 1 119 ? -1.133 -4.759 17.158 1.00 54.75 119 HIS A O 1
ATOM 943 N N . CYS A 1 120 ? -1.522 -4.251 19.299 1.00 54.62 120 CYS A N 1
ATOM 944 C CA . CYS A 1 120 ? -2.024 -5.586 19.640 1.00 54.62 120 CYS A CA 1
ATOM 945 C C . CYS A 1 120 ? -3.353 -5.920 18.940 1.00 54.62 120 CYS A C 1
ATOM 947 O O . CYS A 1 120 ? -3.564 -7.067 18.551 1.00 54.62 120 CYS A O 1
ATOM 949 N N . LEU A 1 121 ? -4.247 -4.940 18.777 1.00 59.00 121 LEU A N 1
ATOM 950 C CA . LEU A 1 121 ? -5.514 -5.103 18.058 1.00 59.00 121 LEU A CA 1
ATOM 951 C C . LEU A 1 121 ? -5.307 -5.270 16.562 1.00 59.00 121 LEU A C 1
ATOM 953 O O . LEU A 1 121 ? -5.901 -6.173 15.986 1.00 59.00 121 LEU A O 1
ATOM 957 N N . LEU A 1 122 ? -4.442 -4.451 15.960 1.00 61.78 122 LEU A N 1
ATOM 958 C CA . LEU A 1 122 ? -4.028 -4.615 14.570 1.00 61.78 122 LEU A CA 1
ATOM 959 C C . LEU A 1 122 ? -3.495 -6.030 14.359 1.00 61.78 122 LEU A C 1
ATOM 961 O O . LEU A 1 122 ? -4.022 -6.739 13.516 1.00 61.78 122 LEU A O 1
ATOM 965 N N . ASN A 1 123 ? -2.568 -6.505 15.196 1.00 60.47 123 ASN A N 1
ATOM 966 C CA . ASN A 1 123 ? -2.058 -7.870 15.063 1.00 60.47 123 ASN A CA 1
ATOM 967 C C . ASN A 1 123 ? -3.146 -8.944 15.217 1.00 60.47 123 ASN A C 1
ATOM 969 O O . ASN A 1 123 ? -3.139 -9.913 14.468 1.00 60.47 123 ASN A O 1
ATOM 973 N N . LYS A 1 124 ? -4.106 -8.780 16.137 1.00 59.62 124 LYS A N 1
ATOM 974 C CA . LYS A 1 124 ? -5.226 -9.727 16.277 1.00 59.62 124 LYS A CA 1
ATOM 975 C C . LYS A 1 124 ? -6.182 -9.715 15.083 1.00 59.62 124 LYS A C 1
ATOM 977 O O . LYS A 1 124 ? -6.692 -10.772 14.727 1.00 59.62 124 LYS A O 1
ATOM 982 N N . VAL A 1 125 ? -6.444 -8.545 14.500 1.00 60.66 125 VAL A N 1
ATOM 983 C CA . VAL A 1 125 ? -7.331 -8.382 13.336 1.00 60.66 125 VAL A CA 1
ATOM 984 C C . VAL A 1 125 ? -6.644 -8.838 12.046 1.00 60.66 125 VAL A C 1
ATOM 986 O O . VAL A 1 125 ? -7.297 -9.441 11.204 1.00 60.66 125 VAL A O 1
ATOM 989 N N . ILE A 1 126 ? -5.342 -8.577 11.904 1.00 60.38 126 ILE A N 1
ATOM 990 C CA . ILE A 1 126 ? -4.544 -8.911 10.716 1.00 60.38 126 ILE A CA 1
ATOM 991 C C . ILE A 1 126 ? -4.166 -10.397 10.704 1.00 60.38 126 ILE A C 1
ATOM 993 O O . ILE A 1 126 ? -4.321 -11.048 9.679 1.00 60.38 126 ILE A O 1
ATOM 997 N N . TYR A 1 127 ? -3.691 -10.949 11.826 1.00 56.41 127 TYR A N 1
ATOM 998 C CA . TYR A 1 127 ? -3.108 -12.299 11.858 1.00 56.41 127 TYR A CA 1
ATOM 999 C C . TYR A 1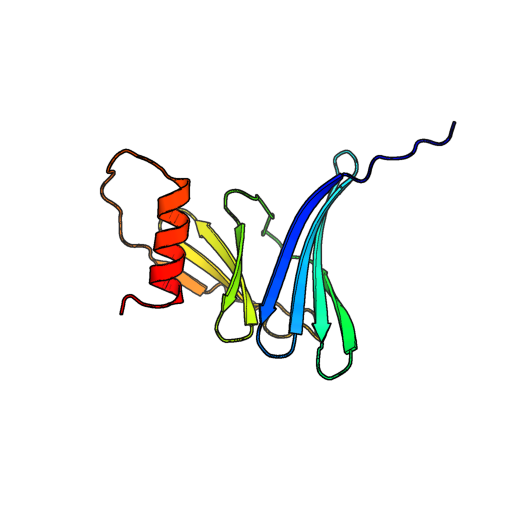 127 ? -4.013 -13.374 12.468 1.00 56.41 127 TYR A C 1
ATOM 1001 O O . TYR A 1 127 ? -3.665 -14.549 12.414 1.00 56.41 127 TYR A O 1
ATOM 1009 N N . GLY A 1 128 ? -5.174 -13.006 13.022 1.00 44.12 128 GLY A N 1
ATOM 1010 C CA . GLY A 1 128 ? -6.029 -13.936 13.757 1.00 44.12 128 GLY A CA 1
ATOM 1011 C C . GLY A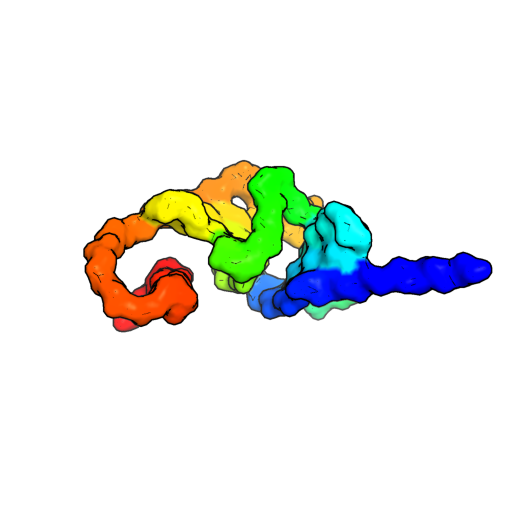 1 128 ? -5.388 -14.371 15.081 1.00 44.12 128 GLY A C 1
ATOM 1012 O O . GLY A 1 128 ? -4.183 -14.570 15.199 1.00 44.12 128 GLY A O 1
ATOM 1013 N N . SER A 1 129 ? -6.188 -14.484 16.138 1.00 39.78 129 SER A N 1
ATOM 1014 C CA . SER A 1 129 ? -5.705 -15.127 17.366 1.00 39.78 129 SER A CA 1
ATOM 1015 C C . SER A 1 129 ? -5.664 -16.633 17.103 1.00 39.78 129 SER A C 1
ATOM 1017 O O . SER A 1 129 ? -6.722 -17.213 16.869 1.00 39.78 129 SER A O 1
ATOM 1019 N N . GLY A 1 130 ? -4.466 -17.222 17.077 1.00 34.97 130 GLY A N 1
ATOM 1020 C CA . GLY A 1 130 ? -4.298 -18.668 17.243 1.00 34.97 130 GLY A CA 1
ATOM 1021 C C . GLY A 1 130 ? -4.770 -19.131 18.615 1.00 34.97 130 GLY A C 1
ATOM 1022 O O . GLY A 1 130 ? -4.732 -18.302 19.558 1.00 34.97 130 GLY A O 1
#

Sequence (130 aa):
MTNNGYRFKDRVSVVSAGEAVHCLIVIKVADERCERVVSLDMGTETFTVSHLPEGLTCNRTTLWDLDWDGKLALVQIVGQNLEVMELEDYKKHRWCANKKVIPLPSMKTGNSGDRKFSHCLLNKVIYGSG

Radius of gyration: 16.57 Å; chains: 1; bounding box: 39×52×44 Å

Foldseek 3Di:
DDPPQDWDFPDWDWEQFAQKIKIWTWIDGPPDIFTWIWIQRNVVRDIFIAGDDPPDDPPVQFWDWYHANRFIWIWGDDPQWIWIKTQPDRPVNDIDPDTDIHGHPDDDDDDDDPRVVVVVSCCCVRPNDD